Protein AF-A0AAD9XC37-F1 (afdb_monomer_lite)

pLDDT: mean 84.9, std 12.03, range [42.22, 95.75]

Structure (mmCIF, N/CA/C/O backbone):
data_AF-A0AAD9XC37-F1
#
_entry.id   AF-A0AAD9XC37-F1
#
loop_
_atom_site.group_PDB
_atom_site.id
_atom_site.type_symbol
_atom_site.label_atom_id
_atom_site.label_alt_id
_atom_site.label_comp_id
_atom_site.label_asym_id
_atom_site.label_entity_id
_atom_site.label_seq_id
_atom_site.pdbx_PDB_ins_code
_atom_site.Cartn_x
_atom_site.Cartn_y
_atom_site.Cartn_z
_atom_site.occupancy
_atom_site.B_iso_or_equiv
_atom_site.auth_seq_id
_atom_site.auth_comp_id
_atom_site.auth_asym_id
_atom_site.auth_atom_id
_atom_site.pdbx_PDB_model_num
ATOM 1 N N . MET A 1 1 ? 24.607 6.932 8.689 1.00 42.22 1 MET A N 1
ATOM 2 C CA . MET A 1 1 ? 23.767 5.715 8.837 1.00 42.22 1 MET A CA 1
ATOM 3 C C . MET A 1 1 ? 22.562 5.683 7.882 1.00 42.22 1 MET A C 1
ATOM 5 O O . MET A 1 1 ? 22.189 4.595 7.471 1.00 42.22 1 MET A O 1
ATOM 9 N N . LEU A 1 2 ? 21.993 6.828 7.460 1.00 46.69 2 LEU A N 1
ATOM 10 C CA . LEU A 1 2 ? 20.884 6.889 6.481 1.00 46.69 2 LEU A CA 1
ATOM 11 C C . LEU A 1 2 ? 21.315 6.853 4.996 1.00 46.69 2 LEU A C 1
ATOM 13 O O . LEU A 1 2 ? 20.483 6.634 4.123 1.00 46.69 2 LEU A O 1
ATOM 17 N N . GLU A 1 3 ? 22.605 7.009 4.691 1.00 44.47 3 GLU A N 1
ATOM 18 C CA . GLU A 1 3 ? 23.112 7.074 3.306 1.00 44.47 3 GLU A CA 1
ATOM 19 C C . GLU A 1 3 ? 23.110 5.722 2.568 1.00 44.47 3 GLU A C 1
ATOM 21 O O . GLU A 1 3 ? 23.170 5.681 1.340 1.00 44.47 3 GLU A O 1
ATOM 26 N N . ASN A 1 4 ? 22.959 4.611 3.299 1.00 45.94 4 ASN A N 1
ATOM 27 C CA . ASN A 1 4 ? 22.909 3.257 2.731 1.00 45.94 4 ASN A CA 1
ATOM 28 C C . ASN A 1 4 ? 21.496 2.825 2.294 1.00 45.94 4 ASN A C 1
ATOM 30 O O . ASN A 1 4 ? 21.323 1.736 1.751 1.00 45.94 4 ASN A O 1
ATOM 34 N N . LEU A 1 5 ? 20.483 3.680 2.472 1.00 52.25 5 LEU A N 1
ATOM 35 C CA . LEU A 1 5 ? 19.119 3.481 1.969 1.00 52.25 5 LEU A CA 1
ATOM 36 C C . LEU A 1 5 ? 18.935 4.065 0.562 1.00 52.25 5 LEU A C 1
ATOM 38 O O . LEU A 1 5 ? 17.847 4.524 0.214 1.00 52.25 5 LEU A O 1
ATOM 42 N N . LYS A 1 6 ? 19.951 3.974 -0.308 1.00 52.53 6 LYS A N 1
ATOM 43 C CA . LYS A 1 6 ? 19.702 3.955 -1.760 1.00 52.53 6 LYS A CA 1
ATOM 44 C C . LYS A 1 6 ? 18.985 2.645 -2.097 1.00 52.53 6 LYS A C 1
ATOM 46 O O . LYS A 1 6 ? 19.542 1.726 -2.692 1.00 52.53 6 LYS A O 1
ATOM 51 N N . SER A 1 7 ? 17.751 2.533 -1.613 1.00 62.34 7 SER A N 1
ATOM 52 C CA . SER A 1 7 ? 16.852 1.426 -1.860 1.00 62.34 7 SER A CA 1
ATOM 53 C C . SER A 1 7 ? 16.700 1.319 -3.364 1.00 62.34 7 SER A C 1
ATOM 55 O O . SER A 1 7 ? 16.303 2.271 -4.036 1.00 62.34 7 SER A O 1
ATOM 57 N N . ASN A 1 8 ? 17.041 0.157 -3.911 1.00 80.12 8 ASN A N 1
ATOM 58 C CA . ASN A 1 8 ? 16.660 -0.154 -5.271 1.00 80.12 8 ASN A CA 1
ATOM 59 C C . ASN A 1 8 ? 15.134 -0.317 -5.277 1.00 80.12 8 ASN A C 1
ATOM 61 O O . ASN A 1 8 ? 14.609 -1.401 -5.018 1.00 80.12 8 ASN A O 1
ATOM 65 N N . HIS A 1 9 ? 14.433 0.790 -5.523 1.00 79.56 9 HIS A N 1
ATOM 66 C CA . HIS A 1 9 ? 12.977 0.863 -5.492 1.00 79.56 9 HIS A CA 1
ATOM 67 C C . HIS A 1 9 ? 12.343 -0.181 -6.418 1.00 79.56 9 HIS A C 1
ATOM 69 O O . HIS A 1 9 ? 11.357 -0.799 -6.035 1.00 79.56 9 HIS A O 1
ATOM 75 N N . ALA A 1 10 ? 12.951 -0.476 -7.575 1.00 82.31 10 ALA A N 1
ATOM 76 C CA . ALA A 1 10 ? 12.482 -1.542 -8.462 1.00 82.31 10 ALA A CA 1
ATOM 77 C C . ALA A 1 10 ? 12.508 -2.920 -7.778 1.00 82.31 10 ALA A C 1
ATOM 79 O O . ALA A 1 10 ? 11.516 -3.649 -7.817 1.00 82.31 10 ALA A O 1
ATOM 80 N N . LYS A 1 11 ? 13.605 -3.262 -7.084 1.00 84.31 11 LYS A N 1
ATOM 81 C CA . LYS A 1 11 ? 13.692 -4.506 -6.295 1.00 84.31 11 LYS A CA 1
ATOM 82 C C . LYS A 1 11 ? 12.683 -4.531 -5.145 1.00 84.31 11 LYS A C 1
ATOM 84 O O . LYS A 1 11 ? 12.140 -5.593 -4.853 1.00 84.31 11 LYS A O 1
ATOM 89 N N . ALA A 1 12 ? 12.434 -3.398 -4.489 1.00 85.19 12 ALA A N 1
ATOM 90 C CA . ALA A 1 12 ? 11.446 -3.307 -3.413 1.00 85.19 12 ALA A CA 1
ATOM 91 C C . ALA A 1 12 ? 10.013 -3.498 -3.943 1.00 85.19 12 ALA A C 1
ATOM 93 O O . ALA A 1 12 ? 9.264 -4.317 -3.413 1.00 85.19 12 ALA A O 1
ATOM 94 N N . TYR A 1 13 ? 9.655 -2.820 -5.035 1.00 86.00 13 TYR A N 1
ATOM 95 C CA . TYR A 1 13 ? 8.344 -2.943 -5.669 1.00 86.00 13 TYR A CA 1
ATOM 96 C C . TYR A 1 13 ? 8.073 -4.342 -6.223 1.00 86.00 13 TYR A C 1
ATOM 98 O O . TYR A 1 13 ? 6.946 -4.825 -6.117 1.00 86.00 13 TYR A O 1
ATOM 106 N N . GLY A 1 14 ? 9.102 -5.043 -6.710 1.00 85.50 14 GLY A N 1
ATOM 107 C CA . GLY A 1 14 ? 8.995 -6.452 -7.102 1.00 85.50 14 GLY A CA 1
ATOM 108 C C . GLY A 1 14 ? 8.547 -7.386 -5.967 1.00 85.50 14 GLY A C 1
ATOM 109 O O . GLY A 1 14 ? 8.026 -8.466 -6.231 1.00 85.50 14 GLY A O 1
ATOM 110 N N . LYS A 1 15 ? 8.685 -6.970 -4.701 1.00 88.44 15 LYS A N 1
ATOM 111 C CA . LYS A 1 15 ? 8.280 -7.754 -3.525 1.00 88.44 15 LYS A CA 1
ATOM 112 C C . LYS A 1 15 ? 6.885 -7.415 -2.998 1.00 88.44 15 LYS A C 1
ATOM 114 O O . LYS A 1 15 ? 6.427 -8.084 -2.077 1.00 88.44 15 LYS A O 1
ATOM 119 N N . LEU A 1 16 ? 6.176 -6.425 -3.554 1.00 90.69 16 LEU A N 1
ATOM 120 C CA . LEU A 1 16 ? 4.887 -5.971 -3.003 1.00 90.69 16 LEU A CA 1
ATOM 121 C C . LEU A 1 16 ? 3.834 -7.079 -2.906 1.00 90.69 16 LEU A C 1
ATOM 123 O O . LEU A 1 16 ? 3.093 -7.125 -1.928 1.00 90.69 16 LEU A O 1
ATOM 127 N N . ARG A 1 17 ? 3.792 -8.009 -3.867 1.00 91.12 17 ARG A N 1
ATOM 128 C CA . ARG A 1 17 ? 2.896 -9.175 -3.797 1.00 91.12 17 ARG A CA 1
ATOM 129 C C . ARG A 1 17 ? 3.229 -10.077 -2.604 1.00 91.12 17 ARG A C 1
ATOM 131 O O . ARG A 1 17 ? 2.328 -10.502 -1.888 1.00 91.12 17 ARG A O 1
ATOM 138 N N . GLN A 1 18 ? 4.516 -10.340 -2.372 1.00 92.44 18 GLN A N 1
ATOM 139 C CA . GLN A 1 18 ? 4.982 -11.162 -1.251 1.00 92.44 18 GLN A CA 1
ATOM 140 C C . GLN A 1 18 ? 4.705 -10.473 0.088 1.00 92.44 18 GLN A C 1
ATOM 142 O O . GLN A 1 18 ? 4.158 -11.098 0.992 1.00 92.44 18 GLN A O 1
ATOM 147 N N . TYR A 1 19 ? 5.000 -9.175 0.196 1.00 92.81 19 TYR A N 1
ATOM 148 C CA . TYR A 1 19 ? 4.689 -8.396 1.393 1.00 92.81 19 TYR A CA 1
ATOM 149 C C . TYR A 1 19 ? 3.189 -8.320 1.661 1.00 92.81 19 TYR A C 1
ATOM 151 O O . TYR A 1 19 ? 2.772 -8.506 2.800 1.00 92.81 19 TYR A O 1
ATOM 159 N N . GLY A 1 20 ? 2.371 -8.112 0.628 1.00 93.19 20 GLY A N 1
ATOM 160 C CA . GLY A 1 20 ? 0.920 -8.097 0.778 1.00 93.19 20 GLY A CA 1
ATOM 161 C C . GLY A 1 20 ? 0.381 -9.421 1.323 1.00 93.19 20 GLY A C 1
ATOM 162 O O . GLY A 1 20 ? -0.439 -9.420 2.239 1.00 93.19 20 GLY A O 1
ATOM 163 N N . ASN A 1 21 ? 0.900 -10.550 0.831 1.00 93.19 21 ASN A N 1
ATOM 164 C CA . ASN A 1 21 ? 0.569 -11.871 1.365 1.00 93.19 21 ASN A CA 1
ATOM 165 C C . ASN A 1 21 ? 1.032 -12.036 2.817 1.00 93.19 21 ASN A C 1
ATOM 167 O O . ASN A 1 21 ? 0.263 -12.507 3.649 1.00 93.19 21 ASN A O 1
ATOM 171 N N . ALA A 1 22 ? 2.259 -11.617 3.136 1.00 95.75 22 ALA A N 1
ATOM 172 C CA . ALA A 1 22 ? 2.788 -11.699 4.493 1.00 95.75 22 ALA A CA 1
ATOM 173 C C . ALA A 1 22 ? 1.939 -10.882 5.482 1.00 95.75 22 ALA A C 1
ATOM 175 O O . ALA A 1 22 ? 1.592 -11.383 6.547 1.00 95.75 22 ALA A O 1
ATOM 176 N N . ILE A 1 23 ? 1.533 -9.658 5.120 1.00 95.25 23 ILE A N 1
ATOM 177 C CA . ILE A 1 23 ? 0.673 -8.817 5.965 1.00 95.25 23 ILE A CA 1
ATOM 178 C C . ILE A 1 23 ? -0.667 -9.508 6.234 1.00 95.25 23 ILE A C 1
ATOM 180 O O . ILE A 1 23 ? -1.078 -9.553 7.391 1.00 95.25 23 ILE A O 1
ATOM 184 N N . ARG A 1 24 ? -1.30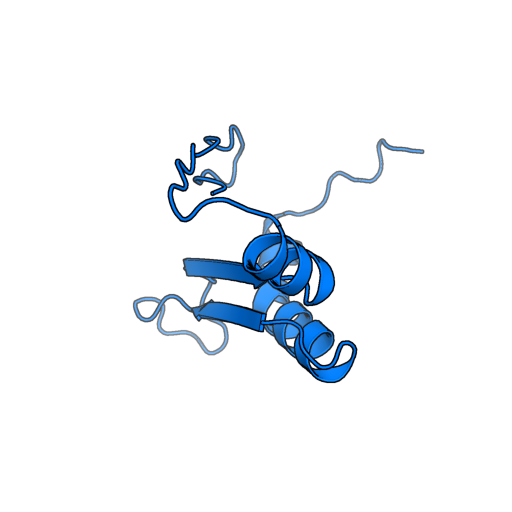6 -10.082 5.202 1.00 93.31 24 ARG A N 1
ATOM 185 C CA . ARG A 1 24 ? -2.582 -10.811 5.344 1.00 93.31 24 ARG A CA 1
ATOM 186 C C . ARG A 1 24 ? -2.484 -11.990 6.313 1.00 93.31 24 ARG A C 1
ATOM 188 O O . ARG A 1 24 ? -3.424 -12.231 7.059 1.00 93.31 24 ARG A O 1
ATOM 195 N N . VAL A 1 25 ? -1.368 -12.722 6.292 1.00 94.69 25 VAL A N 1
ATOM 196 C CA . VAL A 1 25 ? -1.155 -13.887 7.169 1.00 94.69 25 VAL A CA 1
ATOM 197 C C . VAL A 1 25 ? -0.837 -13.457 8.600 1.00 94.69 25 VAL A C 1
ATOM 199 O O . VAL A 1 25 ? -1.334 -14.058 9.545 1.00 94.69 25 VAL A O 1
ATOM 202 N N . MET A 1 26 ? -0.016 -12.419 8.771 1.00 95.75 26 MET A N 1
ATOM 203 C CA . MET A 1 26 ? 0.483 -12.012 10.088 1.00 95.75 26 MET A CA 1
ATOM 204 C C . MET A 1 26 ? -0.471 -11.091 10.860 1.00 95.75 26 MET A C 1
ATOM 206 O O . MET A 1 26 ? -0.357 -10.998 12.077 1.00 95.75 26 MET A O 1
ATOM 210 N N . ASN A 1 27 ? -1.387 -10.391 10.183 1.00 94.31 27 ASN A N 1
ATOM 211 C CA . ASN A 1 27 ? -2.260 -9.388 10.799 1.00 94.31 27 ASN A CA 1
ATOM 212 C C . ASN A 1 27 ? -3.720 -9.658 10.424 1.00 94.31 27 ASN A C 1
ATOM 214 O O . ASN A 1 27 ? -4.237 -9.116 9.442 1.00 94.31 27 ASN A O 1
ATOM 218 N N . LEU A 1 28 ? -4.394 -10.499 11.213 1.00 89.38 28 LEU A N 1
ATOM 219 C CA . LEU A 1 28 ? -5.819 -10.762 11.016 1.00 89.38 28 LEU A CA 1
ATOM 220 C C . LEU A 1 28 ? -6.634 -9.459 11.091 1.00 89.38 28 LEU A C 1
ATOM 222 O O . LEU A 1 28 ? -6.436 -8.625 11.973 1.00 89.38 28 LEU A O 1
ATOM 226 N N . GLY A 1 29 ? -7.569 -9.298 10.154 1.00 90.94 29 GLY A N 1
ATOM 227 C CA . GLY A 1 29 ? -8.442 -8.125 10.060 1.00 90.94 29 GLY A CA 1
ATOM 228 C C . GLY A 1 29 ? -7.861 -6.941 9.282 1.00 90.94 29 GLY A C 1
ATOM 229 O O . GLY A 1 29 ? -8.559 -5.943 9.115 1.00 90.94 29 GLY A O 1
ATOM 230 N N . TYR A 1 30 ? -6.618 -7.021 8.794 1.00 95.00 30 TYR A N 1
ATOM 231 C CA . TYR A 1 30 ? -6.100 -6.035 7.844 1.00 95.00 30 TYR A CA 1
ATOM 232 C C . TYR A 1 30 ? -6.623 -6.351 6.445 1.00 95.00 30 TYR A C 1
ATOM 234 O O . TYR A 1 30 ? -6.554 -7.493 5.988 1.00 95.00 30 TYR A O 1
ATOM 242 N N . ASP A 1 31 ? -7.079 -5.322 5.735 1.00 94.69 31 ASP A N 1
ATOM 243 C CA . ASP A 1 31 ? -7.461 -5.455 4.334 1.00 94.69 31 ASP A CA 1
ATOM 244 C C . ASP A 1 31 ? -6.259 -5.078 3.467 1.00 94.69 31 ASP A C 1
ATOM 246 O O . ASP A 1 31 ? -5.772 -3.950 3.509 1.00 94.69 31 ASP A O 1
ATOM 250 N N . VAL A 1 32 ? -5.761 -6.015 2.665 1.00 95.75 32 VAL A N 1
ATOM 251 C CA . VAL A 1 32 ? -4.633 -5.773 1.755 1.00 95.75 32 VAL A CA 1
ATOM 252 C C . VAL A 1 32 ? -5.048 -6.175 0.360 1.00 95.75 32 VAL A C 1
ATOM 254 O O . VAL A 1 32 ? -5.508 -7.299 0.190 1.00 95.75 32 VAL A O 1
ATOM 257 N N . PHE A 1 33 ? -4.834 -5.336 -0.649 1.00 95.06 33 PHE A N 1
ATOM 258 C CA . PHE A 1 33 ? -5.057 -5.693 -2.050 1.00 95.06 33 PHE A CA 1
ATOM 259 C C . PHE A 1 33 ? -3.869 -5.265 -2.904 1.00 95.06 33 PHE A C 1
ATOM 261 O O . PHE A 1 33 ? -3.426 -4.120 -2.855 1.00 95.06 33 PHE A O 1
ATOM 268 N N . VAL A 1 34 ? -3.362 -6.197 -3.709 1.00 93.81 34 VAL A N 1
ATOM 269 C CA . VAL A 1 34 ? -2.287 -5.939 -4.670 1.00 93.81 34 VAL A CA 1
ATOM 270 C C . VAL A 1 34 ? -2.817 -6.293 -6.050 1.00 93.81 34 VAL A C 1
ATOM 272 O O . VAL A 1 34 ? -2.993 -7.468 -6.369 1.00 93.81 34 VAL A O 1
ATOM 275 N N . ALA A 1 35 ? -3.116 -5.278 -6.856 1.00 92.31 35 ALA A N 1
ATOM 276 C CA . ALA A 1 35 ? -3.500 -5.468 -8.246 1.00 92.31 35 ALA A CA 1
ATOM 277 C C . ALA A 1 35 ? -2.230 -5.625 -9.085 1.00 92.31 35 ALA A C 1
ATOM 279 O O . ALA A 1 35 ? -1.363 -4.751 -9.058 1.00 92.31 35 ALA A O 1
ATOM 280 N N . MET A 1 36 ? -2.124 -6.722 -9.830 1.00 90.75 36 MET A N 1
ATOM 281 C CA . MET A 1 36 ? -1.018 -6.967 -10.758 1.00 90.75 36 MET A CA 1
ATOM 282 C C . MET A 1 36 ? -1.369 -6.439 -12.151 1.00 90.75 36 MET A C 1
ATOM 284 O O . MET A 1 36 ? -2.537 -6.424 -12.540 1.00 90.75 36 MET A O 1
ATOM 288 N N . ASN A 1 37 ? -0.371 -6.000 -12.912 1.00 89.00 37 ASN A N 1
ATOM 289 C CA . ASN A 1 37 ? -0.578 -5.505 -14.265 1.00 89.00 37 ASN A CA 1
ATOM 290 C C . ASN A 1 37 ? -0.830 -6.667 -15.239 1.00 89.00 37 ASN A C 1
ATOM 292 O O . ASN A 1 37 ? 0.104 -7.347 -15.656 1.00 89.00 37 ASN A O 1
ATOM 296 N N . ALA A 1 38 ? -2.090 -6.854 -15.637 1.00 85.56 38 ALA A N 1
ATOM 297 C CA . ALA A 1 38 ? -2.505 -7.922 -16.549 1.00 85.56 38 ALA A CA 1
ATOM 298 C C . ALA A 1 38 ? -1.932 -7.800 -17.975 1.00 85.56 38 ALA A C 1
ATOM 300 O O . ALA A 1 38 ? -1.948 -8.772 -18.720 1.00 85.56 38 ALA A O 1
ATOM 301 N N . LYS A 1 39 ? -1.419 -6.624 -18.371 1.00 88.38 39 LYS A N 1
ATOM 302 C CA . LYS A 1 39 ? -0.803 -6.419 -19.695 1.00 88.38 39 LYS A CA 1
ATOM 303 C C . LYS A 1 39 ? 0.636 -6.936 -19.771 1.00 88.38 39 LYS A C 1
ATOM 305 O O . LYS A 1 39 ? 1.192 -7.018 -20.861 1.00 88.38 39 LYS A O 1
ATOM 310 N N . VAL A 1 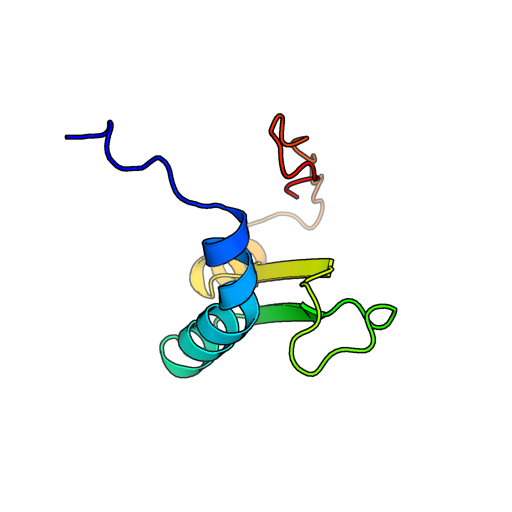40 ? 1.254 -7.247 -18.631 1.00 86.25 40 VAL A N 1
ATOM 311 C CA . VAL A 1 40 ? 2.619 -7.777 -18.573 1.00 86.25 40 VAL A CA 1
ATOM 312 C C . VAL A 1 40 ? 2.541 -9.300 -18.572 1.00 86.25 40 VAL A C 1
ATOM 314 O O . VAL A 1 40 ? 2.227 -9.905 -17.550 1.00 86.25 40 VAL A O 1
ATOM 317 N N . VAL A 1 41 ? 2.833 -9.918 -19.718 1.00 82.00 41 VAL A N 1
ATOM 318 C CA . VAL A 1 41 ? 2.917 -11.380 -19.850 1.00 82.00 41 VAL A CA 1
ATOM 319 C C . VAL A 1 41 ? 4.279 -11.837 -19.323 1.00 82.00 41 VAL A C 1
ATOM 321 O O . VAL A 1 41 ? 5.284 -11.786 -20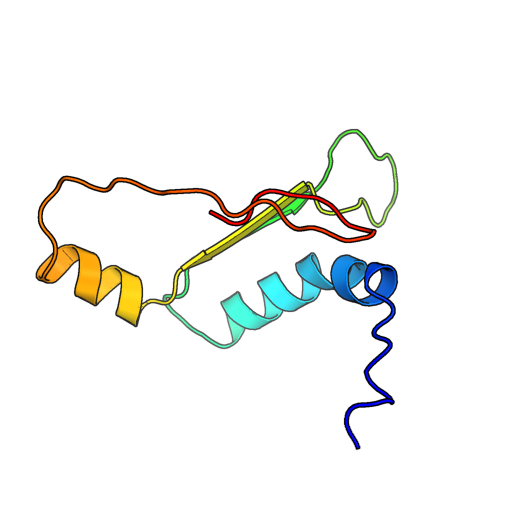.025 1.00 82.00 41 VAL A O 1
ATOM 324 N N . SER A 1 42 ? 4.323 -12.194 -18.042 1.00 82.19 42 SER A N 1
ATOM 325 C CA . SER A 1 42 ? 5.510 -12.658 -17.316 1.00 82.19 42 SER A CA 1
ATOM 326 C C . SER A 1 42 ? 5.064 -13.479 -16.109 1.00 82.19 42 SER A C 1
ATOM 328 O O . SER A 1 42 ? 3.999 -13.210 -15.553 1.00 82.19 42 SER A O 1
ATOM 330 N N . ASP A 1 43 ? 5.900 -14.410 -15.647 1.00 75.69 43 ASP A N 1
ATOM 331 C CA . ASP A 1 43 ? 5.672 -15.153 -14.398 1.00 75.69 43 ASP A CA 1
ATOM 332 C C . ASP A 1 43 ? 5.631 -14.229 -13.168 1.00 75.69 43 ASP A C 1
ATOM 334 O O . ASP A 1 43 ? 5.019 -14.547 -12.147 1.00 75.69 43 ASP A O 1
ATOM 338 N N . ASN A 1 44 ? 6.249 -13.048 -13.275 1.00 73.06 44 ASN A N 1
ATOM 339 C CA . ASN A 1 44 ? 6.243 -12.007 -12.252 1.00 73.06 44 ASN A CA 1
ATOM 340 C C . ASN A 1 44 ? 5.865 -10.649 -12.866 1.00 73.06 44 ASN A C 1
ATOM 342 O O . ASN A 1 44 ? 6.747 -9.823 -13.127 1.00 73.06 44 ASN A O 1
ATOM 346 N N . PRO A 1 45 ? 4.565 -10.389 -13.104 1.00 81.75 45 PRO A N 1
ATOM 347 C CA . PRO A 1 45 ? 4.117 -9.091 -13.587 1.00 81.75 45 PRO A CA 1
ATOM 348 C C . PRO A 1 45 ? 4.405 -8.006 -12.544 1.00 81.75 45 PRO A C 1
ATOM 350 O O . PRO A 1 45 ? 4.474 -8.267 -11.341 1.00 81.75 45 PRO A O 1
ATOM 353 N N . THR A 1 46 ? 4.550 -6.761 -12.988 1.00 85.25 46 THR A N 1
ATOM 354 C CA . THR A 1 46 ? 4.669 -5.619 -12.075 1.00 85.25 46 THR A CA 1
ATOM 355 C C . THR A 1 46 ? 3.324 -5.312 -11.419 1.00 85.25 46 THR A C 1
ATOM 357 O O . THR A 1 46 ? 2.261 -5.593 -11.976 1.00 85.25 46 THR A O 1
ATOM 360 N N . PHE A 1 47 ? 3.343 -4.748 -10.210 1.00 89.44 47 PHE A N 1
ATOM 361 C CA . PHE A 1 47 ? 2.110 -4.285 -9.576 1.00 89.44 47 PHE A CA 1
ATOM 362 C C . PHE A 1 47 ? 1.567 -3.046 -10.308 1.00 89.44 47 PHE A C 1
ATOM 364 O O . PHE A 1 47 ? 2.322 -2.245 -10.857 1.00 89.44 47 PHE A O 1
ATOM 371 N N . PHE A 1 48 ? 0.248 -2.897 -10.302 1.00 89.31 48 PHE A N 1
ATOM 372 C CA . PHE A 1 48 ? -0.470 -1.739 -10.829 1.00 89.31 48 PHE A CA 1
ATOM 373 C C . PHE A 1 48 ? -1.033 -0.864 -9.705 1.00 89.31 48 PHE A C 1
ATOM 375 O O . PHE A 1 48 ? -1.014 0.360 -9.798 1.00 89.31 48 PHE A O 1
ATOM 382 N N . ARG A 1 49 ? -1.525 -1.484 -8.625 1.00 91.75 49 ARG A N 1
ATOM 383 C CA . ARG A 1 49 ? -2.085 -0.775 -7.469 1.00 91.75 49 ARG A CA 1
ATOM 384 C C . ARG A 1 49 ? -1.840 -1.556 -6.188 1.00 91.75 49 ARG A C 1
ATOM 386 O O . ARG A 1 49 ? -1.932 -2.782 -6.188 1.00 91.75 49 ARG A O 1
ATOM 393 N N . PHE A 1 50 ? -1.560 -0.841 -5.109 1.00 92.75 50 PHE A N 1
ATOM 394 C CA . PHE A 1 50 ? -1.459 -1.396 -3.766 1.00 92.75 50 PHE A CA 1
ATOM 395 C C . PHE A 1 50 ? -2.443 -0.664 -2.857 1.00 92.75 50 PHE A C 1
ATOM 397 O O . PHE A 1 50 ? -2.541 0.558 -2.917 1.00 92.75 50 PHE A O 1
ATOM 404 N N . TYR A 1 51 ? -3.167 -1.416 -2.040 1.00 94.06 51 TYR A N 1
ATOM 405 C CA . TYR A 1 51 ? -4.067 -0.904 -1.017 1.00 94.06 51 TYR A CA 1
ATOM 406 C C . TYR A 1 51 ? -3.811 -1.644 0.291 1.00 94.06 51 TYR A C 1
ATOM 408 O O . TYR A 1 51 ? -3.664 -2.870 0.296 1.00 94.06 51 TYR A O 1
ATOM 416 N N . LEU A 1 52 ? -3.806 -0.895 1.389 1.00 94.38 52 LEU A N 1
ATOM 417 C CA . LEU A 1 52 ? -3.676 -1.402 2.746 1.00 94.38 52 LEU A CA 1
ATOM 418 C C . LEU A 1 52 ? -4.612 -0.611 3.661 1.00 94.38 52 LEU A C 1
ATOM 420 O O . LEU A 1 52 ? -4.496 0.607 3.749 1.00 94.38 52 LEU A O 1
ATOM 424 N N . SER A 1 53 ? -5.490 -1.312 4.370 1.00 93.38 53 SER A N 1
ATOM 425 C CA . SER A 1 53 ? -6.299 -0.762 5.453 1.00 93.38 53 SER A CA 1
ATOM 426 C C . SER A 1 53 ? -5.962 -1.469 6.753 1.00 93.38 53 SER A C 1
ATOM 428 O O . SER A 1 53 ? -6.074 -2.694 6.865 1.00 93.38 53 SER A O 1
ATOM 430 N N . LEU A 1 54 ? -5.538 -0.687 7.740 1.00 93.69 54 LEU A N 1
ATOM 431 C CA . LEU A 1 54 ? -5.271 -1.184 9.082 1.00 93.69 54 LEU A CA 1
ATOM 432 C C . LEU A 1 54 ? -6.598 -1.331 9.829 1.00 93.69 54 LEU A C 1
ATOM 434 O O . LEU A 1 54 ? -7.406 -0.400 9.851 1.00 93.69 54 LEU A O 1
ATOM 438 N N . SER A 1 55 ? -6.797 -2.473 10.488 1.00 94.12 55 SER A N 1
ATOM 439 C CA . SER A 1 55 ? -8.051 -2.794 11.190 1.00 94.12 55 SER A CA 1
ATOM 440 C C . SER A 1 55 ? -8.483 -1.697 12.175 1.00 94.12 55 SER A C 1
ATOM 442 O O . SER A 1 55 ? -9.641 -1.270 12.185 1.00 94.12 55 SER A O 1
ATOM 444 N N . ALA A 1 56 ? -7.533 -1.168 12.955 1.00 91.88 56 ALA A N 1
ATOM 445 C CA . ALA A 1 56 ? -7.795 -0.103 13.919 1.00 91.88 56 ALA A CA 1
ATOM 446 C C . ALA A 1 56 ? -8.233 1.206 13.242 1.00 91.88 56 ALA A C 1
ATOM 448 O O . ALA A 1 56 ? -9.193 1.830 13.686 1.00 91.88 56 ALA A O 1
ATOM 449 N N . CYS A 1 57 ? -7.583 1.595 12.139 1.00 90.44 57 CYS A N 1
ATOM 450 C CA . CYS A 1 57 ? -7.947 2.794 11.382 1.00 90.44 57 CYS A CA 1
ATOM 451 C C . CYS A 1 57 ? -9.345 2.665 10.777 1.00 90.44 57 CYS A C 1
ATOM 453 O O . CYS A 1 57 ? -10.147 3.585 10.894 1.00 90.44 57 CYS A O 1
ATOM 455 N N . LYS A 1 58 ? -9.662 1.503 10.196 1.00 90.50 58 LYS A N 1
ATOM 456 C CA . LYS A 1 58 ? -10.995 1.202 9.662 1.00 90.50 58 LYS A CA 1
ATOM 457 C C . LYS A 1 58 ? -12.065 1.296 10.749 1.00 90.50 58 LYS A C 1
ATOM 459 O O . LYS A 1 58 ? -13.076 1.963 10.560 1.00 90.50 58 LYS A O 1
ATOM 464 N N . THR A 1 59 ? -11.827 0.659 11.892 1.00 91.69 59 THR A N 1
ATOM 465 C CA . THR A 1 59 ? -12.779 0.630 13.012 1.00 91.69 59 THR A CA 1
ATOM 466 C C . THR A 1 59 ? -12.980 2.018 13.615 1.00 91.69 59 THR A C 1
ATOM 468 O O . THR A 1 59 ? -14.114 2.447 13.811 1.00 91.69 59 THR A O 1
ATOM 471 N N . GLY A 1 60 ? -11.893 2.751 13.866 1.00 91.50 60 GLY A N 1
ATOM 472 C CA . GLY A 1 60 ? -11.957 4.119 14.381 1.00 91.50 60 GLY A CA 1
ATOM 473 C C . GLY A 1 60 ? -12.668 5.065 13.417 1.00 91.50 60 GLY A C 1
ATOM 474 O O . GLY A 1 60 ? -13.478 5.881 13.847 1.00 91.50 60 GLY A O 1
ATOM 475 N N . PHE A 1 61 ? -12.432 4.902 12.113 1.00 87.75 61 PHE A N 1
ATOM 476 C CA . PHE A 1 61 ? -13.112 5.679 11.088 1.00 87.75 61 PHE A CA 1
ATOM 477 C C . PHE A 1 61 ? -14.624 5.417 11.085 1.00 87.75 61 PHE A C 1
ATOM 479 O O . PHE A 1 61 ? -15.407 6.356 11.179 1.00 87.75 61 PHE A O 1
ATOM 486 N N . VAL A 1 62 ? -15.050 4.151 11.038 1.00 88.69 62 VAL A N 1
ATOM 487 C CA . VAL A 1 62 ? -16.481 3.791 11.015 1.00 88.69 62 VAL A CA 1
ATOM 488 C C . VAL A 1 62 ? -17.209 4.260 12.276 1.00 88.69 62 VAL A C 1
ATOM 490 O O . VAL A 1 62 ? -18.333 4.745 12.187 1.00 8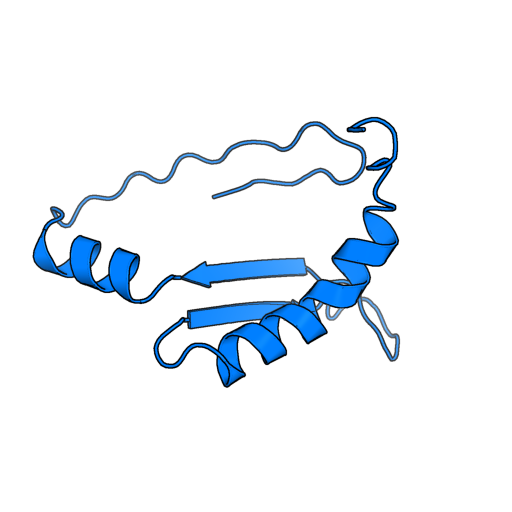8.69 62 VAL A O 1
ATOM 493 N N . ASN A 1 63 ? -16.572 4.141 13.442 1.00 92.62 63 ASN A N 1
ATOM 494 C CA . ASN A 1 63 ? -17.210 4.470 14.716 1.00 92.62 63 ASN A CA 1
ATOM 495 C C . ASN A 1 63 ? -17.168 5.968 15.054 1.00 92.62 63 ASN A C 1
ATOM 497 O O . ASN A 1 63 ? -17.991 6.430 15.840 1.00 92.62 63 ASN A O 1
ATOM 501 N N . GLY A 1 64 ? -16.194 6.713 14.525 1.00 88.75 64 GLY A N 1
ATOM 502 C CA . GLY A 1 64 ? -15.913 8.087 14.949 1.00 88.75 64 GLY A CA 1
ATOM 503 C C . GLY A 1 64 ? -16.051 9.161 13.869 1.00 88.75 64 GLY A C 1
ATOM 504 O O . GLY A 1 64 ? -16.201 10.334 14.211 1.00 88.75 64 GLY A O 1
ATOM 505 N N . CYS A 1 65 ? -15.994 8.815 12.580 1.00 84.38 65 CYS A N 1
ATOM 506 C CA . CYS A 1 65 ? -15.996 9.803 11.499 1.00 84.38 65 CYS A CA 1
ATOM 507 C C . CYS A 1 65 ? -17.391 10.024 10.894 1.00 84.38 65 CYS A C 1
ATOM 509 O O . CYS A 1 65 ? -18.225 9.124 10.821 1.00 84.38 65 CYS A O 1
ATOM 511 N N . ARG A 1 66 ? -17.647 11.256 10.425 1.00 80.81 66 ARG A N 1
ATOM 512 C CA . ARG A 1 66 ? -18.868 11.592 9.675 1.00 80.81 66 ARG A CA 1
ATOM 513 C C . ARG A 1 66 ? -18.809 10.983 8.260 1.00 80.81 66 ARG A C 1
ATOM 515 O O . ARG A 1 66 ? -17.713 10.875 7.717 1.00 80.81 66 ARG A O 1
ATOM 522 N N . PRO A 1 67 ? -19.951 10.675 7.613 1.00 74.69 67 PRO A N 1
ATOM 523 C CA . PRO A 1 67 ? -20.004 9.973 6.319 1.00 74.69 67 PRO A CA 1
ATOM 524 C C . PRO A 1 67 ? -19.372 10.689 5.110 1.00 74.69 67 PRO A C 1
ATOM 526 O O . PRO A 1 67 ? -19.437 10.162 4.003 1.00 74.69 67 PRO A O 1
ATOM 529 N N . LEU A 1 68 ? -18.805 11.887 5.277 1.00 75.56 68 LEU A N 1
ATOM 530 C CA . LEU A 1 68 ? -18.226 12.660 4.181 1.00 75.56 68 LEU A CA 1
ATOM 531 C C . LEU A 1 68 ? -16.697 12.582 4.228 1.00 75.56 68 LEU A C 1
ATOM 533 O O . LEU A 1 68 ? -16.076 13.143 5.129 1.00 75.56 68 LEU A O 1
ATOM 537 N N . ILE A 1 69 ? -16.103 11.915 3.235 1.00 77.75 69 ILE A N 1
ATOM 538 C CA . ILE A 1 69 ? -14.650 11.813 3.063 1.00 77.75 69 ILE A CA 1
ATOM 539 C C . ILE A 1 69 ? -14.253 12.551 1.789 1.00 77.75 69 ILE A C 1
ATOM 541 O O . ILE A 1 69 ? -14.675 12.176 0.697 1.00 77.75 69 ILE A O 1
ATOM 545 N N . GLY A 1 70 ? -13.406 13.568 1.930 1.00 79.56 70 GLY A N 1
ATOM 546 C CA . GLY A 1 70 ? -12.567 14.050 0.838 1.00 79.56 70 GLY A CA 1
ATOM 547 C C . GLY A 1 70 ? -11.213 13.358 0.932 1.00 79.56 70 GLY A C 1
ATOM 548 O O . GLY A 1 70 ? -10.542 13.489 1.953 1.00 79.56 70 GLY A O 1
ATOM 549 N N . VAL A 1 71 ? -10.831 12.600 -0.094 1.00 81.50 71 VAL A N 1
ATOM 550 C CA . VAL A 1 71 ? -9.479 12.037 -0.212 1.00 81.50 71 VAL A CA 1
ATOM 551 C C . VAL A 1 71 ? -8.710 12.927 -1.176 1.00 81.50 71 VAL A C 1
ATOM 553 O O . VAL A 1 71 ? -9.113 13.047 -2.333 1.00 81.50 71 VAL A O 1
ATOM 556 N N . ASP A 1 72 ? -7.637 13.558 -0.702 1.00 86.81 72 ASP A N 1
ATOM 557 C CA . ASP A 1 72 ? -6.703 14.277 -1.568 1.00 86.81 72 ASP A CA 1
ATOM 558 C C . ASP A 1 72 ? -5.491 13.395 -1.872 1.00 86.81 72 ASP A C 1
ATOM 560 O O . ASP A 1 72 ? -4.988 12.679 -1.007 1.00 86.81 72 ASP A O 1
ATOM 564 N N . GLY A 1 73 ? -5.053 13.423 -3.126 1.00 87.75 73 GLY A N 1
ATOM 565 C CA . GLY A 1 73 ? -3.972 12.584 -3.617 1.00 87.75 73 GLY A CA 1
ATOM 566 C C . GLY A 1 73 ? -2.640 13.324 -3.628 1.00 87.75 73 GLY A C 1
ATOM 567 O O . GLY A 1 73 ? -2.510 14.385 -4.233 1.00 87.75 73 GLY A O 1
ATOM 568 N N . CYS A 1 74 ? -1.601 12.724 -3.054 1.00 91.81 74 CYS A N 1
ATOM 569 C CA . CYS A 1 74 ? -0.238 13.231 -3.155 1.00 91.81 74 CYS A CA 1
ATOM 570 C C . CYS A 1 74 ? 0.471 12.636 -4.379 1.00 91.81 74 CYS A C 1
ATOM 572 O O . CYS A 1 74 ? 0.658 11.420 -4.486 1.00 91.81 74 CYS A O 1
ATOM 574 N N . HIS A 1 75 ? 0.900 13.490 -5.310 1.00 90.50 75 HIS A N 1
ATOM 575 C CA . HIS A 1 75 ? 1.711 13.062 -6.448 1.00 90.50 75 HIS A CA 1
ATOM 576 C C . HIS A 1 75 ? 3.149 12.782 -6.003 1.00 90.50 75 HIS A C 1
ATOM 578 O O . HIS A 1 75 ? 3.850 13.662 -5.507 1.00 90.50 75 HIS A O 1
ATOM 584 N N . LEU A 1 76 ? 3.615 11.555 -6.228 1.00 87.69 76 LEU A N 1
ATOM 585 C CA . LEU A 1 76 ? 4.976 11.151 -5.896 1.00 87.69 76 LEU A CA 1
ATOM 586 C C . LEU A 1 76 ? 5.965 11.725 -6.917 1.00 87.69 76 LEU A C 1
ATOM 588 O O . LEU A 1 76 ? 5.936 11.382 -8.104 1.00 87.69 76 LEU A O 1
ATOM 592 N N . THR A 1 77 ? 6.881 12.566 -6.441 1.00 82.25 77 THR A N 1
ATOM 593 C 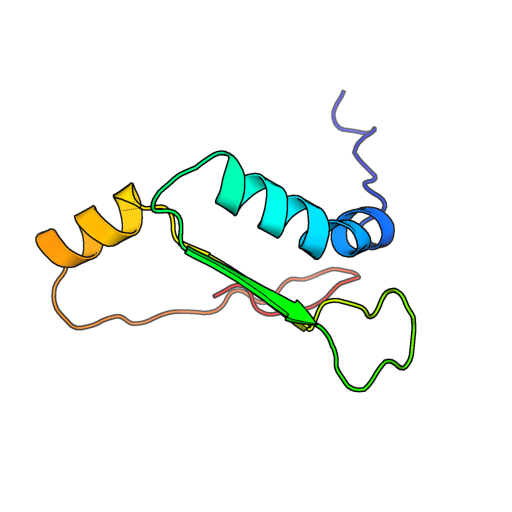CA . THR A 1 77 ? 7.994 13.102 -7.229 1.00 82.25 77 THR A CA 1
ATOM 594 C C . THR A 1 77 ? 9.205 12.183 -7.083 1.00 82.25 77 THR A C 1
ATOM 596 O O . THR A 1 77 ? 9.924 12.221 -6.088 1.00 82.25 77 THR A O 1
ATOM 599 N N . GLY A 1 78 ? 9.422 11.310 -8.062 1.00 82.06 78 GLY A N 1
ATOM 600 C CA . GLY A 1 78 ? 10.536 10.366 -8.067 1.00 82.06 78 GLY A CA 1
ATOM 601 C C . GLY A 1 78 ? 10.590 9.564 -9.363 1.00 82.06 78 GLY A C 1
ATOM 602 O O . GLY A 1 78 ? 9.753 9.740 -10.250 1.00 82.06 78 GLY A O 1
ATOM 603 N N . GLN A 1 79 ? 11.572 8.665 -9.475 1.00 83.06 79 GLN A N 1
ATOM 604 C CA . GLN A 1 79 ? 11.704 7.778 -10.641 1.00 83.06 79 GLN A CA 1
ATOM 605 C C . GLN A 1 79 ? 10.449 6.912 -10.844 1.00 83.06 79 GLN A C 1
ATOM 607 O O . GLN A 1 79 ? 10.043 6.650 -11.974 1.00 83.06 79 GLN A O 1
ATOM 612 N N . PHE A 1 80 ? 9.816 6.509 -9.742 1.00 80.75 80 PHE A N 1
ATOM 613 C CA . PHE A 1 80 ? 8.585 5.729 -9.719 1.00 80.75 80 PHE A CA 1
ATOM 614 C C . PHE A 1 80 ? 7.437 6.658 -9.328 1.00 80.75 80 PHE A C 1
ATOM 616 O O . PHE A 1 80 ? 7.075 6.771 -8.159 1.00 80.75 80 PHE A O 1
ATOM 623 N N . ARG A 1 81 ? 6.937 7.394 -10.325 1.00 86.00 81 ARG A N 1
ATOM 624 C CA . ARG A 1 81 ? 5.798 8.312 -10.188 1.00 86.00 81 ARG A CA 1
ATOM 625 C C . ARG A 1 81 ? 4.542 7.561 -9.734 1.00 86.00 81 ARG A C 1
ATOM 627 O O . ARG A 1 81 ? 4.441 6.345 -9.874 1.00 86.00 81 ARG A O 1
ATOM 634 N N . GLY A 1 82 ? 3.553 8.300 -9.252 1.00 87.06 82 GLY A N 1
ATOM 635 C CA . GLY A 1 82 ? 2.257 7.754 -8.868 1.00 87.06 82 GLY A CA 1
ATOM 636 C C . GLY A 1 82 ? 1.455 8.759 -8.058 1.00 87.06 82 GLY A C 1
ATOM 637 O O . GLY A 1 82 ? 1.939 9.854 -7.777 1.00 87.06 82 GLY A O 1
ATOM 638 N N . VAL A 1 83 ? 0.243 8.367 -7.681 1.00 89.62 83 VAL A N 1
ATOM 639 C CA . VAL A 1 83 ? -0.591 9.113 -6.736 1.00 89.62 83 VAL A CA 1
ATOM 640 C C . VAL A 1 83 ? -0.768 8.244 -5.502 1.00 89.62 83 VAL A C 1
ATOM 642 O O . VAL A 1 83 ? -1.241 7.110 -5.609 1.00 89.62 83 VAL A O 1
ATOM 645 N N . LEU A 1 84 ? -0.354 8.767 -4.353 1.00 86.88 84 LEU A N 1
ATOM 646 C CA . LEU A 1 84 ? -0.693 8.219 -3.050 1.00 86.88 84 LEU A CA 1
ATOM 647 C C . LEU A 1 84 ? -2.035 8.816 -2.634 1.00 86.88 84 LEU A C 1
ATOM 649 O O . LEU A 1 84 ? -2.154 10.035 -2.558 1.00 86.88 84 LEU A O 1
ATOM 653 N N . LEU A 1 85 ? -3.022 7.951 -2.426 1.00 85.75 85 LEU A N 1
ATOM 654 C CA . LEU A 1 85 ? -4.364 8.295 -1.957 1.00 85.75 85 LEU A CA 1
ATOM 655 C C . LEU A 1 85 ? -4.496 7.935 -0.478 1.00 85.75 85 LEU A C 1
ATOM 657 O O . LEU A 1 85 ? -3.883 6.910 -0.092 1.00 85.75 85 LEU A O 1
#

Foldseek 3Di:
DCPVPPPPVVVVQLCLVVVLVVCCVPAPQKDWDWAFDPVDPDPRGGTDDIDIDHNVNVVCCVVPPDPDDDDDWDWDDDPDTDTDD

Organism: NCBI:txid168575

Sequence (85 aa):
MLENLKSNHAKAYGKLRQYGNAIRVMNLGYDVFVAMNAKVVSDNPTFFRFYLSLSACKTGFVNGCRPLIGVDGCHLTGQFRGVLL

Secondary structure (DSSP, 8-state):
--TT----HHHHHTTHHHHH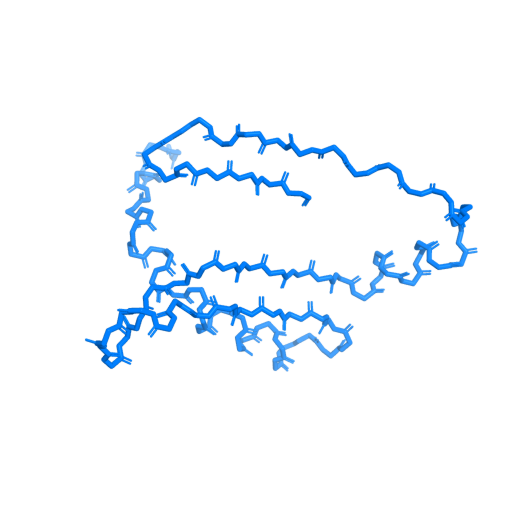HHHHHHSTT-EEEEEE-TT--SSSPPEEEEEEE-HHHHHHHHHHS-S--PPPPEEE-SSS-EEE-

Radius of gyration: 15.84 Å; chains: 1; bounding box: 44×29×35 Å